Protein AF-A0A520BE77-F1 (afdb_monomer_lite)

Structure (mmCIF, N/CA/C/O backbone):
data_AF-A0A520BE77-F1
#
_entry.id   AF-A0A520BE77-F1
#
loop_
_atom_site.group_PDB
_atom_site.id
_atom_site.type_symbol
_atom_site.label_atom_id
_atom_site.label_alt_id
_atom_site.label_comp_id
_atom_site.label_asym_id
_atom_site.label_entity_id
_atom_site.label_seq_id
_atom_site.pdbx_PDB_ins_code
_atom_site.Cartn_x
_atom_site.Cartn_y
_atom_site.Cartn_z
_atom_site.occupancy
_atom_site.B_iso_or_equiv
_atom_site.auth_seq_id
_atom_site.auth_comp_id
_atom_site.auth_asym_id
_atom_site.auth_atom_id
_atom_site.pdbx_PDB_model_num
ATOM 1 N N . MET A 1 1 ? 79.505 49.081 -37.947 1.00 40.69 1 MET A N 1
ATOM 2 C CA . MET A 1 1 ? 79.073 50.068 -38.961 1.00 40.69 1 MET A CA 1
ATOM 3 C C . MET A 1 1 ? 77.560 50.171 -38.901 1.00 40.69 1 MET A C 1
ATOM 5 O O . MET A 1 1 ? 76.884 49.167 -39.066 1.00 40.69 1 MET A O 1
ATOM 9 N N . LYS A 1 2 ? 77.058 51.358 -38.549 1.00 42.00 2 LYS A N 1
ATOM 10 C CA . LYS A 1 2 ? 75.633 51.694 -38.439 1.00 42.00 2 LYS A CA 1
ATOM 11 C C . LYS A 1 2 ? 75.007 51.709 -39.834 1.00 42.00 2 LYS A C 1
ATOM 13 O O . LYS A 1 2 ? 75.564 52.388 -40.691 1.00 42.00 2 LYS A O 1
ATOM 18 N N . LYS A 1 3 ? 73.845 51.080 -40.026 1.00 43.28 3 LYS A N 1
ATOM 19 C CA . LYS A 1 3 ? 72.846 51.543 -41.004 1.00 43.28 3 LYS A CA 1
ATOM 20 C C . LYS A 1 3 ? 71.435 51.366 -40.434 1.00 43.28 3 LYS A C 1
ATOM 22 O O . LYS A 1 3 ? 70.910 50.263 -40.368 1.00 43.28 3 LYS A O 1
ATOM 27 N N . LEU A 1 4 ? 70.900 52.499 -39.977 1.00 44.62 4 LEU A N 1
ATOM 28 C CA . LEU A 1 4 ? 69.483 52.803 -39.779 1.00 44.62 4 LEU A CA 1
ATOM 29 C C . LEU A 1 4 ? 68.744 52.683 -41.120 1.00 44.62 4 LEU A C 1
ATOM 31 O O . LEU A 1 4 ? 69.220 53.265 -42.088 1.00 44.62 4 LEU A O 1
ATOM 35 N N . PHE A 1 5 ? 67.577 52.042 -41.141 1.00 41.34 5 PHE A N 1
ATOM 36 C CA . PHE A 1 5 ? 66.490 52.296 -42.099 1.00 41.34 5 PHE A CA 1
ATOM 37 C C . PHE A 1 5 ? 65.183 51.921 -41.381 1.00 41.34 5 PHE A C 1
ATOM 39 O O . PHE A 1 5 ? 64.944 50.756 -41.094 1.00 41.34 5 PHE A O 1
ATOM 46 N N . THR A 1 6 ? 64.528 52.881 -40.728 1.00 36.69 6 THR A N 1
ATOM 47 C CA . THR A 1 6 ? 63.482 53.766 -41.280 1.00 36.69 6 THR A CA 1
ATOM 48 C C . THR A 1 6 ? 62.195 52.999 -41.585 1.00 36.69 6 THR A C 1
ATOM 50 O O . THR A 1 6 ? 62.080 52.278 -42.569 1.00 36.69 6 THR A O 1
ATOM 53 N N . ILE A 1 7 ? 61.248 53.194 -40.671 1.00 41.62 7 ILE A N 1
ATOM 54 C CA . ILE A 1 7 ? 59.879 52.685 -40.613 1.00 41.62 7 ILE A CA 1
ATOM 55 C C . ILE A 1 7 ? 59.067 53.209 -41.806 1.00 41.62 7 ILE A C 1
ATOM 57 O O . ILE A 1 7 ? 59.078 54.411 -42.066 1.00 41.62 7 ILE A O 1
ATOM 61 N N . TYR A 1 8 ? 58.298 52.337 -42.464 1.00 35.53 8 TYR A N 1
ATOM 62 C CA . TYR A 1 8 ? 57.146 52.745 -43.270 1.00 35.53 8 TYR A CA 1
ATOM 63 C C . TYR A 1 8 ? 55.891 52.104 -42.672 1.00 35.53 8 TYR A C 1
ATOM 65 O O . TYR A 1 8 ? 55.585 50.935 -42.895 1.00 35.53 8 TYR A O 1
ATOM 73 N N . LEU A 1 9 ? 55.203 52.880 -41.836 1.00 39.66 9 LEU A N 1
ATOM 74 C CA . LEU A 1 9 ? 53.860 52.586 -41.361 1.00 39.66 9 LEU A CA 1
ATOM 75 C C . LEU A 1 9 ? 52.902 52.899 -42.516 1.00 39.66 9 LEU A C 1
ATOM 77 O O . LEU A 1 9 ? 52.495 54.044 -42.691 1.00 39.66 9 LEU A O 1
ATOM 81 N N . MET A 1 10 ? 52.576 51.892 -43.325 1.00 36.12 10 MET A N 1
ATOM 82 C CA . MET A 1 10 ? 51.505 51.999 -44.311 1.00 36.12 10 MET A CA 1
ATOM 83 C C . MET A 1 10 ? 50.238 51.409 -43.697 1.00 36.12 10 MET A C 1
ATOM 85 O O . MET A 1 10 ? 50.056 50.195 -43.643 1.00 36.12 10 MET A O 1
ATOM 89 N N . GLY A 1 11 ? 49.384 52.286 -43.172 1.00 42.88 11 GLY A N 1
ATOM 90 C CA . GLY A 1 11 ? 48.027 51.915 -42.802 1.00 42.88 11 GLY A CA 1
ATOM 91 C C . GLY A 1 11 ? 47.261 51.484 -44.048 1.00 42.88 11 GLY A C 1
ATOM 92 O O . GLY A 1 11 ? 47.112 52.270 -44.982 1.00 42.88 11 GLY A O 1
ATOM 93 N N . LEU A 1 12 ? 46.766 50.246 -44.048 1.00 35.25 12 LEU A N 1
ATOM 94 C CA . LEU A 1 12 ? 45.743 49.797 -44.982 1.00 35.25 12 LEU A CA 1
ATOM 95 C C . LEU A 1 12 ? 44.467 49.516 -44.186 1.00 35.25 12 LEU A C 1
ATOM 97 O O . LEU A 1 12 ? 44.287 48.454 -43.596 1.00 35.25 12 LEU A O 1
ATOM 101 N N . LEU A 1 13 ? 43.596 50.522 -44.153 1.00 39.44 13 LEU A N 1
ATOM 102 C CA . LEU A 1 13 ? 42.183 50.351 -43.853 1.00 39.44 13 LEU A CA 1
ATOM 103 C C . LEU A 1 13 ? 41.519 49.851 -45.144 1.00 39.44 13 LEU A C 1
ATOM 105 O O . LEU A 1 13 ? 41.363 50.626 -46.082 1.00 39.44 13 LEU A O 1
ATOM 109 N N . ALA A 1 14 ? 41.132 48.580 -45.206 1.00 36.19 14 ALA A N 1
ATOM 110 C CA . ALA A 1 14 ? 40.110 48.129 -46.146 1.00 36.19 14 ALA A CA 1
ATOM 111 C C . ALA A 1 14 ? 39.448 46.847 -45.637 1.00 36.19 14 ALA A C 1
ATOM 113 O O . ALA A 1 14 ? 39.990 45.753 -45.737 1.00 36.19 14 ALA A O 1
ATOM 114 N N . THR A 1 15 ? 38.259 47.071 -45.081 1.00 35.56 15 THR A N 1
ATOM 115 C CA . THR A 1 15 ? 37.076 46.210 -45.124 1.00 35.56 15 THR A CA 1
ATOM 116 C C . THR A 1 15 ? 37.251 44.760 -44.686 1.00 35.56 15 THR A C 1
ATOM 118 O O . THR A 1 15 ? 37.709 43.905 -45.440 1.00 35.56 15 THR A O 1
ATOM 121 N N . ALA A 1 16 ? 36.703 44.459 -43.507 1.00 40.78 16 ALA A N 1
ATOM 122 C CA . ALA A 1 16 ? 36.079 43.168 -43.286 1.00 40.78 16 ALA A CA 1
ATOM 123 C C . ALA A 1 16 ? 35.072 42.942 -44.425 1.00 40.78 16 ALA A C 1
ATOM 125 O O . ALA A 1 16 ? 33.974 43.496 -44.408 1.00 40.78 16 ALA A O 1
ATOM 126 N N . SER A 1 17 ? 35.437 42.150 -45.434 1.00 36.38 17 SER A N 1
ATOM 127 C CA . SER A 1 17 ? 34.414 41.360 -46.095 1.00 36.38 17 SER A CA 1
ATOM 128 C C . SER A 1 17 ? 33.863 40.490 -44.978 1.00 36.38 17 SER A C 1
ATOM 130 O O . SER A 1 17 ? 34.581 39.627 -44.464 1.00 36.38 17 SER A O 1
ATOM 132 N N . ALA A 1 18 ? 32.637 40.771 -44.542 1.00 47.06 18 ALA A N 1
ATOM 133 C CA . ALA A 1 18 ? 31.825 39.751 -43.922 1.00 47.06 18 ALA A CA 1
ATOM 134 C C . ALA A 1 18 ? 31.852 38.591 -44.917 1.00 47.06 18 ALA A C 1
ATOM 136 O O . ALA A 1 18 ? 31.174 38.613 -45.937 1.00 47.06 18 ALA A O 1
ATOM 137 N N . GLN A 1 19 ? 32.742 37.621 -44.697 1.00 48.62 19 GLN A N 1
ATOM 138 C CA . GLN A 1 19 ? 32.436 36.284 -45.145 1.00 48.62 19 GLN A CA 1
ATOM 139 C C . GLN A 1 19 ? 31.101 36.035 -44.478 1.00 48.62 19 GLN A C 1
ATOM 141 O O . GLN A 1 19 ? 31.025 36.099 -43.249 1.00 48.62 19 GLN A O 1
ATOM 146 N N . ASP A 1 20 ? 30.056 35.922 -45.290 1.00 49.62 20 ASP A N 1
ATOM 147 C CA . ASP A 1 20 ? 28.744 35.495 -44.854 1.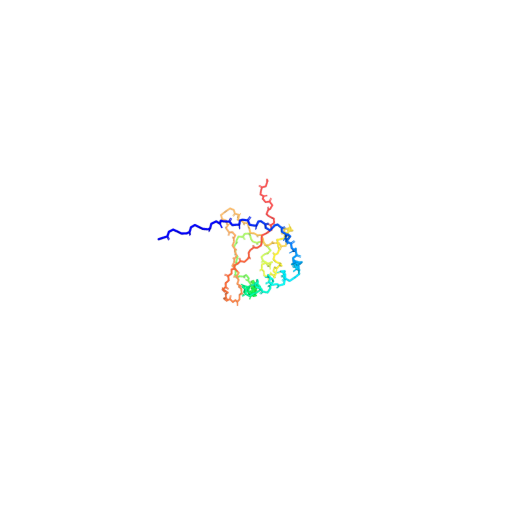00 49.62 20 ASP A CA 1
ATOM 148 C C . ASP A 1 20 ? 28.956 34.147 -44.165 1.00 49.62 20 ASP A C 1
ATOM 150 O O . ASP A 1 20 ? 29.004 33.085 -44.789 1.00 49.62 20 ASP A O 1
ATOM 154 N N . TYR A 1 21 ? 29.237 34.207 -42.865 1.00 54.09 21 TYR A N 1
ATOM 155 C CA . TYR A 1 21 ? 29.383 33.051 -42.017 1.00 54.09 21 TYR A CA 1
ATOM 156 C C . TYR A 1 21 ? 27.971 32.526 -41.889 1.00 54.09 21 TYR A C 1
ATOM 158 O O . TYR A 1 21 ? 27.182 32.999 -41.074 1.00 54.09 21 TYR A O 1
ATOM 166 N N . ASP A 1 22 ? 27.647 31.607 -42.791 1.00 52.97 22 ASP A N 1
ATOM 167 C CA . ASP A 1 22 ? 26.382 30.910 -42.843 1.00 52.97 22 ASP A CA 1
ATOM 168 C C . ASP A 1 22 ? 26.081 30.341 -41.452 1.00 52.97 22 ASP A C 1
ATOM 170 O O . ASP A 1 22 ? 26.665 29.345 -41.009 1.00 52.97 22 ASP A O 1
ATOM 174 N N . ALA A 1 23 ? 25.185 31.021 -40.736 1.00 54.19 23 ALA A N 1
ATOM 175 C CA . ALA A 1 23 ? 24.804 30.674 -39.376 1.00 54.19 23 ALA A CA 1
ATOM 176 C C . ALA A 1 23 ? 24.241 29.244 -39.303 1.00 54.19 23 ALA A C 1
ATOM 178 O O . ALA A 1 23 ? 24.341 28.599 -38.257 1.00 54.19 23 ALA A O 1
ATOM 179 N N . SER A 1 24 ? 23.732 28.707 -40.424 1.00 57.25 24 SER A N 1
ATOM 180 C CA . SER A 1 24 ? 23.291 27.317 -40.515 1.00 57.25 24 SER A CA 1
ATOM 181 C C . SER A 1 24 ? 24.464 26.337 -40.387 1.00 57.25 24 SER A C 1
ATOM 183 O O . SER A 1 24 ? 24.356 25.360 -39.645 1.00 57.25 24 SER A O 1
ATOM 185 N N . LYS A 1 25 ? 25.632 26.636 -40.972 1.00 58.06 25 LYS A N 1
ATOM 186 C CA . LYS A 1 25 ? 26.853 25.829 -40.812 1.00 58.06 25 LYS A CA 1
ATOM 187 C C . LYS A 1 25 ? 27.433 25.913 -39.406 1.00 58.06 25 LYS A C 1
ATOM 189 O O . LYS A 1 25 ? 27.876 24.893 -38.887 1.00 58.06 25 LYS A O 1
ATOM 194 N N . ILE A 1 26 ? 27.381 27.086 -38.771 1.00 55.09 26 ILE A N 1
ATOM 195 C CA . ILE A 1 26 ? 27.796 27.252 -37.369 1.00 55.09 26 ILE A CA 1
ATOM 196 C C . ILE A 1 26 ? 26.891 26.416 -36.454 1.00 55.09 26 ILE A C 1
ATOM 198 O O . ILE A 1 26 ? 27.396 25.672 -35.617 1.00 55.09 26 ILE A O 1
ATOM 202 N N . SER A 1 27 ? 25.570 26.452 -36.662 1.00 61.16 27 SER A N 1
ATOM 203 C CA . SER A 1 27 ? 24.619 25.630 -35.901 1.00 61.16 27 SER A CA 1
ATOM 204 C C . SER A 1 27 ? 24.804 24.125 -36.137 1.00 61.16 27 SER A C 1
ATOM 206 O O . SER A 1 27 ? 24.692 23.340 -35.198 1.00 61.16 27 SER A O 1
ATOM 208 N N . ALA A 1 28 ? 25.162 23.719 -37.359 1.00 62.00 28 ALA A N 1
ATOM 209 C CA . ALA A 1 28 ? 25.379 22.322 -37.723 1.00 62.00 28 ALA A CA 1
ATOM 210 C C . ALA A 1 28 ? 26.701 21.759 -37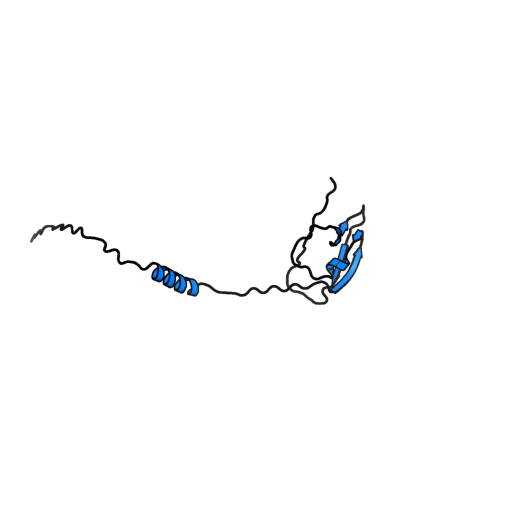.174 1.00 62.00 28 ALA A C 1
ATOM 212 O O . ALA A 1 28 ? 26.732 20.616 -36.727 1.00 62.00 28 ALA A O 1
ATOM 213 N N . GLU A 1 29 ? 27.785 22.538 -37.162 1.00 61.41 29 GLU A N 1
ATOM 214 C CA . GLU A 1 29 ? 29.071 22.130 -36.574 1.00 61.41 29 GLU A CA 1
ATOM 215 C C . GLU A 1 29 ? 29.058 22.190 -35.038 1.00 61.41 29 GLU A C 1
ATOM 217 O O . GLU A 1 29 ? 29.603 21.298 -34.386 1.00 61.41 29 GLU A O 1
ATOM 222 N N . LEU A 1 30 ? 28.367 23.171 -34.438 1.00 59.50 30 LEU A N 1
ATOM 223 C CA . LEU A 1 30 ? 28.067 23.170 -32.999 1.00 59.50 30 LEU A CA 1
ATOM 224 C C . LEU A 1 30 ? 27.210 21.958 -32.623 1.00 59.50 30 LEU A C 1
ATOM 226 O O . LEU A 1 30 ? 27.490 21.307 -31.625 1.00 59.50 30 LEU A O 1
ATOM 230 N N . SER A 1 31 ? 26.211 21.615 -33.441 1.00 62.44 31 SER A N 1
ATOM 231 C CA . SER A 1 31 ? 25.370 20.431 -33.249 1.00 62.44 31 SER A CA 1
ATOM 232 C C . SER A 1 31 ? 26.173 19.130 -33.356 1.00 62.44 31 SER A C 1
ATOM 234 O O . SER A 1 31 ? 26.089 18.301 -32.455 1.00 62.44 31 SER A O 1
ATOM 236 N N . LYS A 1 32 ? 27.016 18.956 -34.383 1.00 61.28 32 LYS A N 1
ATOM 237 C CA . LYS A 1 32 ? 27.853 17.752 -34.550 1.00 61.28 32 LYS A CA 1
ATOM 238 C C . LYS A 1 32 ? 28.858 17.561 -33.414 1.00 61.28 32 LYS A C 1
ATOM 240 O O . LYS A 1 32 ? 28.982 16.452 -32.898 1.00 61.28 32 LYS A O 1
ATOM 245 N N . ASN A 1 33 ? 29.547 18.627 -33.003 1.00 58.59 33 ASN A N 1
ATOM 246 C CA . ASN A 1 33 ? 30.536 18.554 -31.925 1.00 58.59 33 ASN A CA 1
ATOM 247 C C . ASN A 1 33 ? 29.883 18.457 -30.535 1.00 58.59 33 ASN A C 1
ATOM 249 O O . ASN A 1 33 ? 30.436 17.803 -29.655 1.00 58.59 33 ASN A O 1
ATOM 253 N N . ALA A 1 34 ? 28.685 19.022 -30.340 1.00 58.50 34 ALA A N 1
ATOM 254 C CA . ALA A 1 34 ? 27.900 18.815 -29.122 1.00 58.50 34 ALA A CA 1
ATOM 255 C C . ALA A 1 34 ? 27.405 17.365 -29.005 1.00 58.50 34 ALA A C 1
ATOM 257 O O . ALA A 1 34 ? 27.496 16.781 -27.930 1.00 58.50 34 ALA A O 1
ATOM 258 N N . ILE A 1 35 ? 26.948 16.751 -30.104 1.00 58.38 35 ILE A N 1
ATOM 259 C CA . ILE A 1 35 ? 26.482 15.354 -30.123 1.00 58.38 35 ILE A CA 1
ATOM 260 C C . ILE A 1 35 ? 27.609 14.371 -29.769 1.00 58.38 35 ILE A C 1
ATOM 262 O O . ILE A 1 35 ? 27.353 13.388 -29.080 1.00 58.38 35 ILE A O 1
ATOM 266 N N . ALA A 1 36 ? 28.861 14.655 -30.143 1.00 61.62 36 ALA A N 1
ATOM 267 C CA . ALA A 1 36 ? 30.009 13.803 -29.814 1.00 61.62 36 ALA A CA 1
ATOM 268 C C . ALA A 1 36 ? 30.342 13.734 -28.304 1.00 61.62 36 ALA A C 1
ATOM 270 O O . ALA A 1 36 ? 31.049 12.821 -27.879 1.00 61.62 36 ALA A O 1
ATOM 271 N N . VAL A 1 37 ? 29.826 14.666 -27.488 1.00 65.62 37 VAL A N 1
ATOM 272 C CA . VAL A 1 37 ? 30.010 14.709 -26.020 1.00 65.62 37 VAL A CA 1
ATOM 273 C C . VAL A 1 37 ? 28.730 14.297 -25.268 1.00 65.62 37 VAL A C 1
ATOM 275 O O . VAL A 1 37 ? 28.736 14.139 -24.048 1.00 65.62 37 VAL A O 1
ATOM 278 N N . ILE A 1 38 ? 27.619 14.070 -25.976 1.00 69.94 38 ILE A N 1
ATOM 279 C CA . ILE A 1 38 ? 26.345 13.667 -25.372 1.00 69.94 38 ILE A CA 1
ATOM 280 C C . ILE A 1 38 ? 26.314 12.144 -25.232 1.00 69.94 38 ILE A C 1
ATOM 282 O O . ILE A 1 38 ? 26.082 11.409 -26.192 1.00 69.94 38 ILE A O 1
ATOM 286 N N . ARG A 1 39 ? 26.499 11.654 -24.003 1.00 72.50 39 ARG A N 1
ATOM 287 C CA . ARG A 1 39 ? 26.154 10.272 -23.657 1.00 72.50 39 ARG A CA 1
ATOM 288 C C . ARG A 1 39 ? 24.650 10.195 -23.411 1.00 72.50 39 ARG A C 1
ATOM 290 O O . ARG A 1 39 ? 24.173 10.659 -22.378 1.00 72.50 39 ARG A O 1
ATOM 297 N N . ASN A 1 40 ? 23.913 9.611 -24.351 1.00 74.50 40 ASN A N 1
ATOM 298 C CA . ASN A 1 40 ? 22.502 9.302 -24.145 1.00 74.50 40 ASN A CA 1
ATOM 299 C C . ASN A 1 40 ? 22.380 8.023 -23.301 1.00 74.50 40 ASN A C 1
ATOM 301 O O . ASN A 1 40 ? 22.897 6.978 -23.695 1.00 74.50 40 ASN A O 1
ATOM 305 N N . GLU A 1 41 ? 21.714 8.103 -22.151 1.00 79.62 41 GLU A N 1
ATOM 306 C CA . GLU A 1 41 ? 21.378 6.945 -21.320 1.00 79.62 41 GLU A CA 1
ATOM 307 C C . GLU A 1 41 ? 19.876 6.903 -21.075 1.00 79.62 41 GLU A C 1
ATOM 309 O O . GLU A 1 41 ? 19.296 7.806 -20.471 1.00 79.62 41 GLU A O 1
ATOM 314 N N . GLU A 1 42 ? 19.240 5.823 -21.517 1.00 83.62 42 GLU A N 1
ATOM 315 C CA . GLU A 1 42 ? 17.835 5.583 -21.224 1.00 83.62 42 GLU A CA 1
ATOM 316 C C . GLU A 1 42 ? 17.679 5.118 -19.771 1.00 83.62 42 GLU A C 1
ATOM 318 O O . GLU A 1 42 ? 18.099 4.026 -19.387 1.00 83.62 42 GLU A O 1
ATOM 323 N N . MET A 1 43 ? 17.049 5.951 -18.941 1.00 82.56 43 MET A N 1
ATOM 324 C CA . MET A 1 43 ? 16.695 5.591 -17.569 1.00 82.56 43 MET A CA 1
ATOM 325 C C . MET A 1 43 ? 15.269 5.039 -17.518 1.00 82.56 43 MET A C 1
ATOM 327 O O . MET A 1 43 ? 14.297 5.793 -17.561 1.00 82.56 43 MET A O 1
ATOM 331 N N . VAL A 1 44 ? 15.132 3.721 -17.357 1.00 86.62 44 VAL A N 1
ATOM 332 C CA . VAL A 1 44 ? 13.824 3.067 -17.188 1.00 86.62 44 VAL A CA 1
ATOM 333 C C . VAL A 1 44 ? 13.510 2.883 -15.703 1.00 86.62 44 VAL A C 1
ATOM 335 O O . VAL A 1 44 ? 14.272 2.261 -14.963 1.00 86.62 44 VAL A O 1
ATOM 338 N N . ARG A 1 45 ? 12.348 3.378 -15.261 1.00 88.31 45 ARG A N 1
ATOM 339 C CA . ARG A 1 45 ? 11.798 3.116 -13.921 1.00 88.31 45 ARG A CA 1
ATOM 340 C C . ARG A 1 45 ? 10.602 2.179 -14.024 1.00 88.31 45 ARG A C 1
ATOM 342 O O . ARG A 1 45 ? 9.723 2.385 -14.854 1.00 88.31 45 ARG A O 1
ATOM 349 N N . ARG A 1 46 ? 10.557 1.163 -13.161 1.00 90.69 46 ARG A N 1
ATOM 350 C CA . ARG A 1 46 ? 9.418 0.244 -13.035 1.00 90.69 46 ARG A CA 1
ATOM 351 C C . ARG A 1 46 ? 8.844 0.341 -11.632 1.00 90.69 46 ARG A C 1
ATOM 353 O O . ARG A 1 46 ? 9.584 0.231 -10.659 1.00 90.69 46 ARG A O 1
ATOM 360 N N . PHE A 1 47 ? 7.533 0.524 -11.549 1.00 92.19 47 PHE A N 1
ATOM 361 C CA . PHE A 1 47 ? 6.808 0.548 -10.285 1.00 92.19 47 PHE A CA 1
ATOM 362 C C . PHE A 1 47 ? 6.225 -0.835 -10.007 1.00 92.19 47 PHE A C 1
ATOM 364 O O . PHE A 1 47 ? 5.701 -1.489 -10.908 1.00 92.19 47 PHE A O 1
ATOM 371 N N . VAL A 1 48 ? 6.344 -1.283 -8.760 1.00 93.50 48 VAL A N 1
ATOM 372 C CA . VAL A 1 48 ? 5.775 -2.546 -8.284 1.00 93.50 48 VAL A CA 1
ATOM 373 C C . VAL A 1 48 ? 4.759 -2.206 -7.207 1.00 93.50 48 VAL A C 1
ATOM 375 O O . VAL A 1 48 ? 5.085 -1.510 -6.249 1.00 93.50 48 VAL A O 1
ATOM 378 N N . THR A 1 49 ? 3.530 -2.681 -7.372 1.00 95.56 49 THR A N 1
ATOM 379 C CA . THR A 1 49 ? 2.456 -2.504 -6.390 1.00 95.56 49 THR A CA 1
ATOM 380 C C . THR A 1 49 ? 2.481 -3.652 -5.375 1.00 95.56 49 THR A C 1
ATOM 382 O O . THR A 1 49 ? 2.757 -4.789 -5.770 1.00 95.56 49 THR A O 1
ATOM 385 N N . PRO A 1 50 ? 2.194 -3.393 -4.085 1.00 96.38 50 PRO A N 1
ATOM 386 C CA . PRO A 1 50 ? 1.980 -4.445 -3.100 1.00 96.38 50 PRO A CA 1
ATOM 387 C C . PRO A 1 50 ? 0.937 -5.473 -3.555 1.00 96.38 50 PRO A C 1
ATOM 389 O O . PRO A 1 50 ? -0.070 -5.131 -4.170 1.00 96.38 50 PRO A O 1
ATOM 392 N N . THR A 1 51 ? 1.161 -6.739 -3.218 1.00 97.50 51 THR A N 1
ATOM 393 C CA . THR A 1 51 ? 0.275 -7.855 -3.589 1.00 97.50 51 THR A CA 1
ATOM 394 C C . THR A 1 51 ? -0.773 -8.153 -2.525 1.00 97.50 51 THR A C 1
ATOM 396 O O . THR A 1 51 ? -1.875 -8.592 -2.850 1.00 97.50 51 THR A O 1
ATOM 399 N N . ARG A 1 52 ? -0.442 -7.921 -1.250 1.00 98.19 52 ARG A N 1
ATOM 400 C CA . ARG A 1 52 ? -1.329 -8.179 -0.113 1.00 98.19 52 ARG A CA 1
ATOM 401 C C . ARG A 1 52 ? -0.936 -7.364 1.112 1.00 98.19 52 ARG A C 1
ATOM 403 O O . ARG A 1 52 ? 0.197 -6.900 1.239 1.00 98.19 52 ARG A O 1
ATOM 410 N N . ILE A 1 53 ? -1.888 -7.248 2.030 1.00 98.31 53 ILE A N 1
ATOM 411 C CA . ILE A 1 53 ? -1.686 -6.720 3.378 1.00 98.31 53 ILE A CA 1
ATOM 412 C C . ILE A 1 53 ? -1.524 -7.920 4.305 1.00 98.31 53 ILE A C 1
ATOM 414 O O . ILE A 1 53 ? -2.412 -8.767 4.371 1.00 98.31 53 ILE A O 1
ATOM 418 N N . LEU A 1 54 ? -0.390 -8.010 4.996 1.00 98.31 54 LEU A N 1
ATOM 419 C CA . LEU A 1 54 ? -0.127 -9.099 5.941 1.00 98.31 54 LEU A CA 1
ATOM 420 C C . LEU A 1 54 ? -0.668 -8.792 7.332 1.00 98.31 54 LEU A C 1
ATOM 422 O O . LEU A 1 54 ? -1.051 -9.699 8.066 1.00 98.31 54 LEU A O 1
ATOM 426 N N . TRP A 1 55 ? -0.666 -7.516 7.706 1.00 98.38 55 TRP A N 1
ATOM 427 C CA . TRP A 1 55 ? -1.031 -7.092 9.046 1.00 98.38 55 TRP A CA 1
ATOM 428 C C . TRP A 1 55 ? -1.408 -5.609 9.076 1.00 98.38 55 TRP A C 1
ATOM 430 O O . TRP A 1 55 ? -0.930 -4.824 8.254 1.00 98.38 55 TRP A O 1
ATOM 440 N N . LYS A 1 56 ? -2.249 -5.227 10.040 1.00 97.00 56 LYS A N 1
ATOM 441 C CA . LYS A 1 56 ? -2.596 -3.836 10.348 1.00 97.00 56 LYS A CA 1
ATOM 442 C C . LYS A 1 56 ? -2.841 -3.646 11.844 1.00 97.00 56 LYS A C 1
ATOM 444 O O . LYS A 1 56 ? -3.215 -4.594 12.532 1.00 97.00 56 LYS A O 1
ATOM 449 N N . ASN A 1 57 ? -2.693 -2.413 12.315 1.00 96.81 57 ASN A N 1
ATOM 450 C CA . ASN A 1 57 ? -3.028 -1.988 13.671 1.00 96.81 57 ASN A CA 1
ATOM 451 C C . ASN A 1 57 ? -3.638 -0.586 13.671 1.00 96.81 57 ASN A C 1
ATOM 453 O O . ASN A 1 57 ? -3.303 0.224 12.810 1.00 96.81 57 ASN A O 1
ATOM 457 N N . GLY A 1 58 ? -4.473 -0.292 14.667 1.00 95.56 58 GLY A N 1
ATOM 458 C CA . GLY A 1 58 ? -5.081 1.026 14.845 1.00 95.56 58 GLY A CA 1
ATOM 459 C C . GLY A 1 58 ? -6.164 1.366 13.816 1.00 95.56 58 GLY A C 1
ATOM 460 O O . GLY A 1 58 ? -6.826 0.483 13.270 1.00 95.56 58 GLY A O 1
ATOM 461 N N . ASP A 1 59 ? -6.368 2.665 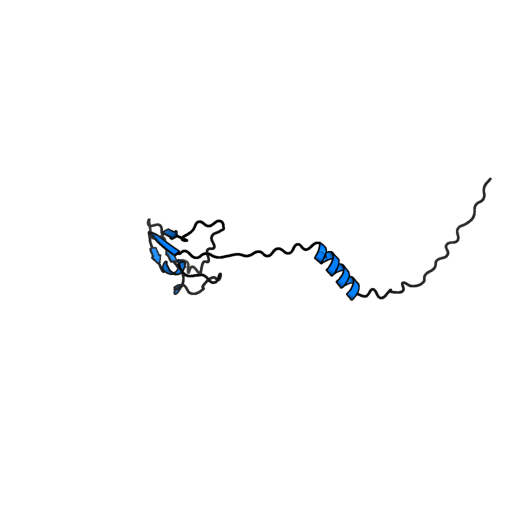13.594 1.00 94.81 59 ASP A N 1
ATOM 462 C CA . ASP A 1 59 ? -7.359 3.202 12.660 1.00 94.81 59 ASP A CA 1
ATOM 463 C C . ASP A 1 59 ? -6.731 3.395 11.274 1.00 94.81 59 ASP A C 1
ATOM 465 O O . ASP A 1 59 ? -6.132 4.431 10.969 1.00 94.81 59 ASP A O 1
ATOM 469 N N . VAL A 1 60 ? -6.853 2.354 10.449 1.00 95.06 60 VAL A N 1
ATOM 470 C CA . VAL A 1 60 ? -6.461 2.339 9.036 1.00 95.06 60 VAL A CA 1
ATOM 471 C C . VAL A 1 60 ? -7.714 2.091 8.202 1.00 95.06 60 VAL A C 1
ATOM 473 O O . VAL A 1 60 ? -8.393 1.083 8.406 1.00 95.06 60 VAL A O 1
ATOM 476 N N . LYS A 1 61 ? -8.015 3.006 7.275 1.00 93.25 61 LYS A N 1
ATOM 477 C CA . LYS A 1 61 ? -9.187 2.946 6.386 1.00 93.25 61 LYS A CA 1
ATOM 478 C C . LYS A 1 61 ? -8.745 2.953 4.930 1.00 93.25 61 LYS A C 1
ATOM 480 O O . LYS A 1 61 ? -7.759 3.612 4.600 1.00 93.25 61 LYS A O 1
ATOM 485 N N . ASN A 1 62 ? -9.526 2.305 4.067 1.00 94.00 62 ASN A N 1
ATOM 486 C CA . ASN A 1 62 ? -9.270 2.192 2.626 1.00 94.00 62 ASN A CA 1
ATOM 487 C C . ASN A 1 62 ? -7.892 1.573 2.315 1.00 94.00 62 ASN A C 1
ATOM 489 O O . ASN A 1 62 ? -7.223 1.952 1.352 1.00 94.00 62 ASN A O 1
ATOM 493 N N . GLU A 1 63 ? -7.434 0.635 3.146 1.00 95.38 63 GLU A N 1
ATOM 494 C CA . GLU A 1 63 ? -6.136 -0.023 2.998 1.00 95.38 63 GLU A CA 1
ATOM 495 C C . GLU A 1 63 ? -6.004 -0.797 1.679 1.00 95.38 63 GLU A C 1
ATOM 497 O O . GLU A 1 63 ? -4.915 -0.892 1.114 1.00 95.38 63 GLU A O 1
ATOM 502 N N . ASP A 1 64 ? -7.118 -1.296 1.138 1.00 94.75 64 ASP A N 1
ATOM 503 C CA . ASP A 1 64 ? -7.185 -2.012 -0.137 1.00 94.75 64 ASP A CA 1
ATOM 504 C C . ASP A 1 64 ? -6.711 -1.157 -1.323 1.00 94.75 64 ASP A C 1
ATOM 506 O O . ASP A 1 64 ? -6.242 -1.695 -2.331 1.00 94.75 64 ASP A O 1
ATOM 510 N N . LYS A 1 65 ? -6.771 0.175 -1.196 1.00 92.44 65 LYS A N 1
ATOM 511 C CA . LYS A 1 65 ? -6.279 1.116 -2.208 1.00 92.44 65 LYS A CA 1
ATOM 512 C C . LYS A 1 65 ? -4.770 1.024 -2.395 1.00 92.44 65 LYS A C 1
ATOM 514 O O . LYS A 1 65 ? -4.298 1.212 -3.512 1.00 92.44 65 LYS A O 1
ATOM 519 N N . LEU A 1 66 ? -4.021 0.649 -1.355 1.00 94.44 66 LEU A N 1
ATOM 520 C CA . LEU A 1 66 ? -2.571 0.435 -1.440 1.00 94.44 66 LEU A CA 1
ATOM 521 C C . LEU A 1 66 ? -2.196 -0.798 -2.277 1.00 94.44 66 LEU A C 1
ATOM 523 O O . LEU A 1 66 ? -1.044 -0.934 -2.679 1.00 94.44 66 LEU A O 1
ATOM 527 N N . LEU A 1 67 ? -3.159 -1.681 -2.565 1.00 95.62 67 LEU A N 1
ATOM 528 C CA . LEU A 1 67 ? -2.984 -2.836 -3.452 1.00 95.62 67 LEU A CA 1
ATOM 529 C C . LEU A 1 67 ? -3.313 -2.512 -4.917 1.00 95.62 67 LEU A C 1
ATOM 531 O O . LEU A 1 67 ? -3.238 -3.386 -5.781 1.00 95.62 67 LEU A O 1
ATOM 535 N N . LYS A 1 68 ? -3.735 -1.278 -5.217 1.00 92.69 68 LYS A N 1
ATOM 536 C CA . LYS A 1 68 ? -4.042 -0.830 -6.579 1.00 92.69 68 LYS A CA 1
ATOM 537 C C . LYS A 1 68 ? -2.845 -0.096 -7.170 1.00 92.69 68 LYS A C 1
ATOM 539 O O . LYS A 1 68 ? -2.107 0.595 -6.472 1.00 92.69 68 LYS A O 1
ATOM 544 N N . GLN A 1 69 ? -2.646 -0.251 -8.475 1.00 91.06 69 GLN A N 1
ATOM 545 C CA . GLN A 1 69 ? -1.596 0.476 -9.176 1.00 91.06 69 GLN A CA 1
ATOM 546 C C . GLN A 1 69 ? -1.912 1.977 -9.170 1.00 91.06 69 GLN A C 1
ATOM 548 O O . GLN A 1 69 ? -2.962 2.396 -9.655 1.00 91.06 69 GLN A O 1
ATOM 553 N N . GLY A 1 70 ? -0.994 2.776 -8.625 1.00 86.56 70 GLY A N 1
ATOM 554 C CA . GLY A 1 70 ? -1.076 4.233 -8.665 1.00 86.56 70 GLY A CA 1
ATOM 555 C C . GLY A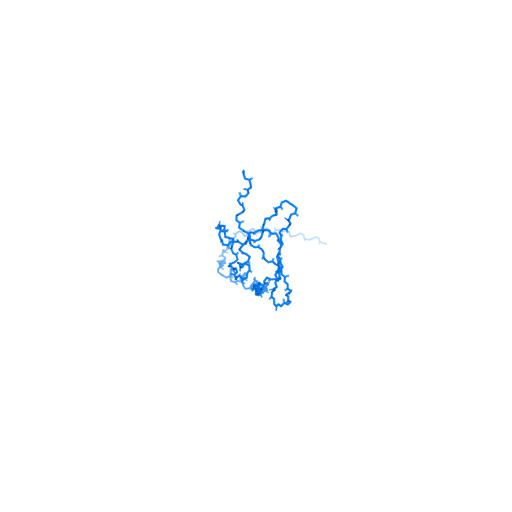 1 70 ? -0.691 4.799 -10.034 1.00 86.56 70 GLY A C 1
ATOM 556 O O . GLY A 1 70 ? 0.055 4.185 -10.795 1.00 86.56 70 GLY A O 1
ATOM 557 N N . ASN A 1 71 ? -1.173 6.005 -10.328 1.00 87.94 71 ASN A N 1
ATOM 558 C CA . ASN A 1 71 ? -0.862 6.761 -11.549 1.00 87.94 71 ASN A CA 1
ATOM 559 C C . ASN A 1 71 ? 0.268 7.795 -11.353 1.00 87.94 71 ASN A C 1
ATOM 561 O O . ASN A 1 71 ? 0.571 8.559 -12.266 1.00 87.94 71 ASN A O 1
ATOM 565 N N . GLY A 1 72 ? 0.883 7.839 -10.167 1.00 87.38 72 GLY A N 1
ATOM 566 C CA . GLY A 1 72 ? 1.951 8.787 -9.850 1.00 87.38 72 GLY A CA 1
ATOM 567 C C . GLY A 1 72 ? 1.477 10.174 -9.405 1.00 87.38 72 GLY A C 1
ATOM 568 O O . GLY A 1 72 ? 2.327 11.027 -9.166 1.00 87.38 72 GLY A O 1
ATOM 569 N N . GLN A 1 73 ? 0.166 10.408 -9.287 1.00 88.06 73 GLN A N 1
ATOM 570 C CA . GLN A 1 73 ? -0.410 11.717 -8.975 1.00 88.06 73 GLN A CA 1
ATOM 571 C C . GLN A 1 73 ? -1.116 11.727 -7.622 1.00 88.06 73 GLN A C 1
ATOM 573 O O . GLN A 1 73 ? -1.741 10.743 -7.227 1.00 88.06 73 GLN A O 1
ATOM 578 N N . ALA A 1 74 ? -1.015 12.858 -6.922 1.00 87.06 74 ALA A N 1
ATOM 579 C CA . ALA A 1 74 ? -1.768 13.089 -5.698 1.00 87.06 74 ALA A CA 1
ATOM 580 C C . ALA A 1 74 ? -3.263 13.217 -6.008 1.00 87.06 74 ALA A C 1
ATOM 582 O O . ALA A 1 74 ? -3.654 13.853 -6.986 1.00 87.06 74 ALA A O 1
ATOM 583 N N . GLU A 1 75 ? -4.086 12.622 -5.153 1.00 83.12 75 GLU A N 1
ATOM 584 C CA . GLU A 1 75 ? -5.538 12.680 -5.259 1.00 83.12 75 GLU A CA 1
ATOM 585 C C . GLU A 1 75 ? -6.078 13.781 -4.335 1.00 83.12 75 GLU A C 1
ATOM 587 O O . GLU A 1 75 ? -5.623 13.949 -3.198 1.00 83.12 75 GLU A O 1
ATOM 592 N N . ILE A 1 76 ? -7.032 14.560 -4.845 1.00 81.44 76 ILE A N 1
ATOM 593 C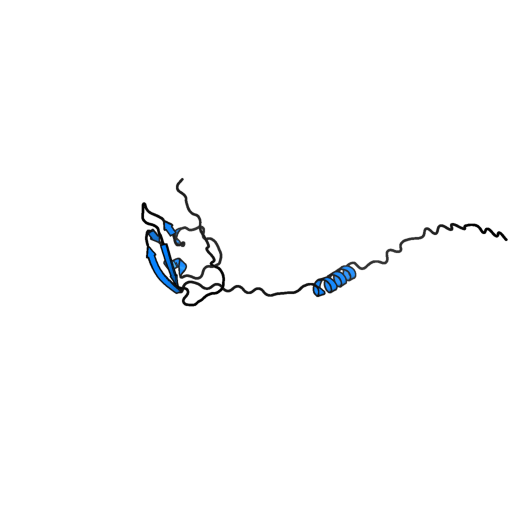 CA . ILE A 1 76 ? -7.667 15.658 -4.101 1.00 81.44 76 ILE A CA 1
ATOM 594 C C . ILE A 1 76 ? -8.861 15.118 -3.306 1.00 81.44 76 ILE A C 1
ATOM 596 O O . ILE A 1 76 ? -9.156 15.621 -2.221 1.00 81.44 76 ILE A O 1
ATOM 600 N N . SER A 1 77 ? -9.530 14.079 -3.815 1.00 76.38 77 SER A N 1
ATOM 601 C CA . SER A 1 77 ? -10.639 13.423 -3.121 1.00 76.38 77 SER A CA 1
ATOM 602 C C . SER A 1 77 ? -10.156 12.546 -1.961 1.00 76.38 77 SER A C 1
ATOM 604 O O . SER A 1 77 ? -9.339 11.646 -2.141 1.00 76.38 77 SER A O 1
ATOM 606 N N . SER A 1 78 ? -10.708 12.749 -0.762 1.00 67.25 78 SER A N 1
ATOM 607 C CA . SER A 1 78 ? -10.403 11.918 0.412 1.00 67.25 78 SER A CA 1
ATOM 608 C C . SER A 1 78 ? -10.911 10.481 0.299 1.00 67.25 78 SER A C 1
ATOM 610 O O . SER A 1 78 ? -10.368 9.584 0.941 1.00 67.25 78 SER A O 1
ATOM 612 N N . ASP A 1 79 ? -11.938 10.246 -0.517 1.00 69.06 79 ASP A N 1
ATOM 613 C CA . ASP A 1 79 ? -12.703 8.991 -0.509 1.00 69.06 79 ASP A CA 1
ATOM 614 C C . ASP A 1 79 ? -11.944 7.827 -1.166 1.00 69.06 79 ASP A C 1
ATOM 616 O O . ASP A 1 79 ? -12.342 6.665 -1.076 1.00 69.06 79 ASP A O 1
ATOM 620 N N . ILE A 1 80 ? -10.830 8.134 -1.832 1.00 75.56 80 ILE A N 1
ATOM 621 C CA . ILE A 1 80 ? -10.063 7.196 -2.657 1.00 75.56 80 ILE A CA 1
ATOM 622 C C . ILE A 1 80 ? -8.697 6.874 -2.018 1.00 75.56 80 ILE A C 1
ATOM 624 O O . ILE A 1 80 ? -7.976 6.005 -2.505 1.00 75.56 80 ILE A O 1
ATOM 628 N N . ILE A 1 81 ? -8.341 7.516 -0.901 1.00 88.38 81 ILE A N 1
ATOM 629 C CA . ILE A 1 81 ? -7.000 7.436 -0.305 1.00 88.38 81 ILE A CA 1
ATOM 630 C C . ILE A 1 81 ? -7.029 6.583 0.967 1.00 88.38 81 ILE A C 1
ATOM 632 O O . ILE A 1 81 ? -7.971 6.649 1.758 1.00 88.38 81 ILE A O 1
ATOM 636 N N . CYS A 1 82 ? -5.974 5.792 1.174 1.00 92.81 82 CYS A N 1
ATOM 637 C CA . CYS A 1 82 ? -5.732 5.115 2.444 1.00 92.81 82 CYS A CA 1
ATOM 638 C C . CYS A 1 82 ? -5.428 6.151 3.534 1.00 92.81 82 CYS A C 1
ATOM 640 O O . CYS A 1 82 ? -4.459 6.903 3.424 1.00 92.81 82 CYS A O 1
ATOM 642 N N . SER A 1 83 ? -6.227 6.171 4.600 1.00 92.00 83 SER A N 1
ATOM 643 C CA . SER A 1 83 ? -6.037 7.082 5.732 1.00 92.00 83 SER A CA 1
ATOM 644 C C . SER A 1 83 ? -5.614 6.314 6.975 1.00 92.00 83 SER A C 1
ATOM 646 O O . SER A 1 83 ? -6.224 5.296 7.302 1.00 92.00 83 SER A O 1
ATOM 648 N N . MET A 1 84 ? -4.615 6.832 7.685 1.00 93.00 84 MET A N 1
ATOM 649 C CA . MET A 1 84 ? -4.117 6.270 8.937 1.00 93.00 84 MET A CA 1
ATOM 650 C C . MET A 1 84 ? -4.145 7.359 10.007 1.00 93.00 84 MET A C 1
ATOM 652 O O . MET A 1 84 ? -3.551 8.417 9.813 1.00 93.00 84 MET A O 1
ATOM 656 N N . GLU A 1 85 ? -4.829 7.113 11.123 1.00 91.69 85 GLU A N 1
ATOM 657 C CA . GLU A 1 85 ? -4.965 8.085 12.214 1.00 91.69 85 GLU A CA 1
ATOM 658 C C . GLU A 1 85 ? -4.606 7.439 13.552 1.00 91.69 85 GLU A C 1
ATOM 660 O O . GLU A 1 85 ? -5.099 6.364 13.885 1.00 91.69 85 GLU A O 1
ATOM 665 N N . ASN A 1 86 ? -3.751 8.085 14.342 1.00 94.00 86 ASN A N 1
ATOM 666 C CA . ASN A 1 86 ? -3.466 7.637 15.703 1.00 94.00 86 ASN A CA 1
ATOM 667 C C . ASN A 1 86 ? -4.586 8.084 16.643 1.00 94.00 86 ASN A C 1
ATOM 669 O O . ASN A 1 86 ? -4.960 9.255 16.649 1.00 94.00 86 ASN A O 1
ATOM 673 N N . LYS A 1 87 ? -5.082 7.175 17.485 1.00 89.00 87 LYS A N 1
ATOM 674 C CA . LYS A 1 87 ? -6.153 7.466 18.450 1.00 89.00 87 LYS A CA 1
ATOM 675 C C . LYS A 1 87 ? -5.691 7.178 19.871 1.00 89.00 87 LYS A C 1
ATOM 677 O O . LYS A 1 87 ? -5.553 6.022 20.270 1.00 89.00 87 LYS A O 1
ATOM 682 N N . GLY A 1 88 ? -5.458 8.242 20.641 1.00 88.25 88 GLY A N 1
ATOM 683 C CA . GLY A 1 88 ? -4.920 8.144 21.999 1.00 88.25 88 GLY A CA 1
ATOM 684 C C . GLY A 1 88 ? -3.574 7.415 22.008 1.00 88.25 88 GLY A C 1
ATOM 685 O O . GLY A 1 88 ? -2.643 7.819 21.318 1.00 88.25 88 GLY A O 1
ATOM 686 N N . ALA A 1 89 ? -3.485 6.316 22.762 1.00 88.62 89 ALA A N 1
ATOM 687 C CA . ALA A 1 89 ? -2.288 5.473 22.811 1.00 88.62 89 ALA A CA 1
ATOM 688 C C . ALA A 1 89 ? -2.147 4.513 21.608 1.00 88.62 89 ALA A C 1
ATOM 690 O O . ALA A 1 89 ? -1.084 3.925 21.419 1.00 88.62 89 ALA A O 1
ATOM 691 N N . SER A 1 90 ? -3.190 4.339 20.786 1.00 90.69 90 SER A N 1
ATOM 692 C CA . SER A 1 90 ? -3.161 3.420 19.644 1.00 90.69 90 SER A CA 1
ATOM 693 C C . SER A 1 90 ? -2.435 4.041 18.452 1.00 90.69 90 SER A C 1
ATOM 695 O O . SER A 1 90 ? -2.889 5.043 17.896 1.00 90.69 90 SER A O 1
ATOM 697 N N . GLN A 1 91 ? -1.338 3.404 18.034 1.00 96.12 91 GLN A N 1
ATOM 698 C CA . GLN A 1 91 ? -0.560 3.786 16.854 1.00 96.12 91 GLN A CA 1
ATOM 699 C C . GLN A 1 91 ? -1.018 3.002 15.624 1.00 96.12 91 GLN A C 1
ATOM 701 O O . GLN A 1 91 ? -1.031 1.770 15.636 1.00 96.12 91 GLN A O 1
ATOM 706 N N . SER A 1 92 ? -1.375 3.709 14.560 1.00 96.94 92 SER A N 1
ATOM 707 C CA . SER A 1 92 ? -1.820 3.103 13.312 1.00 96.94 92 SER A CA 1
ATOM 708 C C . SER A 1 92 ? -0.637 2.628 12.482 1.00 96.94 92 SER A C 1
ATOM 710 O O . SER A 1 92 ? 0.335 3.353 12.283 1.00 96.94 92 SER A O 1
ATOM 712 N N . ALA A 1 93 ? -0.716 1.391 12.001 1.00 97.31 93 ALA A N 1
ATOM 713 C CA . ALA A 1 93 ? 0.361 0.749 11.260 1.00 97.31 93 ALA A CA 1
ATOM 714 C C . ALA A 1 93 ? -0.193 -0.253 10.244 1.00 97.31 93 ALA A C 1
ATOM 716 O O . ALA A 1 93 ? -1.278 -0.808 10.424 1.00 97.31 93 ALA A O 1
ATOM 717 N N . ILE A 1 94 ? 0.568 -0.501 9.180 1.00 97.88 94 ILE A N 1
ATOM 718 C CA . ILE A 1 94 ? 0.234 -1.485 8.151 1.00 97.88 94 ILE A CA 1
ATOM 719 C C . ILE A 1 94 ? 1.504 -2.172 7.650 1.00 97.88 94 ILE A C 1
ATOM 721 O O . ILE A 1 94 ? 2.544 -1.532 7.501 1.00 97.88 94 ILE A O 1
ATOM 725 N N . LEU A 1 95 ? 1.414 -3.477 7.395 1.00 97.88 95 LEU A N 1
ATOM 726 C CA . LEU A 1 95 ? 2.477 -4.285 6.808 1.00 97.88 95 LEU A CA 1
ATOM 727 C C . LEU A 1 95 ? 2.047 -4.768 5.423 1.00 97.88 95 LEU A C 1
ATOM 729 O O . LEU A 1 95 ? 1.077 -5.518 5.281 1.00 97.88 95 LEU A O 1
ATOM 733 N N . LEU A 1 96 ? 2.800 -4.341 4.413 1.00 97.56 96 LEU A N 1
ATOM 734 C CA . LEU A 1 96 ? 2.565 -4.643 3.006 1.00 97.56 96 LEU A CA 1
ATOM 735 C C . LEU A 1 96 ? 3.574 -5.672 2.505 1.00 97.56 96 LEU A C 1
ATOM 737 O O . LEU A 1 96 ? 4.755 -5.603 2.836 1.00 97.56 96 LEU A O 1
ATOM 741 N N . ASP A 1 97 ? 3.108 -6.579 1.655 1.00 97.38 97 ASP A N 1
ATOM 742 C CA . ASP A 1 97 ? 3.948 -7.566 0.988 1.00 97.38 97 ASP A CA 1
ATOM 743 C C . ASP A 1 97 ? 3.892 -7.382 -0.530 1.00 97.38 97 ASP A C 1
ATOM 745 O O . ASP A 1 97 ? 2.834 -7.488 -1.158 1.00 97.38 97 ASP A O 1
ATOM 749 N N . PHE A 1 98 ? 5.050 -7.114 -1.129 1.00 96.62 98 PHE A N 1
ATOM 750 C CA . PHE A 1 98 ? 5.215 -6.899 -2.567 1.00 96.62 98 PHE A CA 1
ATOM 751 C C . PHE A 1 98 ? 5.360 -8.203 -3.369 1.00 96.62 98 PHE A C 1
ATOM 753 O O . PHE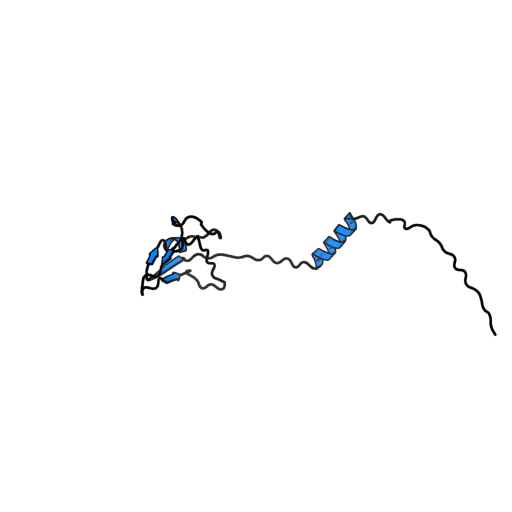 A 1 98 ? 5.433 -8.167 -4.599 1.00 96.62 98 PHE A O 1
ATOM 760 N N . GLY A 1 99 ? 5.400 -9.355 -2.696 1.00 96.38 99 GLY A N 1
ATOM 761 C CA . GLY A 1 99 ? 5.478 -10.682 -3.305 1.00 96.38 99 GLY A CA 1
ATOM 762 C C . GLY A 1 99 ? 6.833 -11.013 -3.934 1.00 96.38 99 GLY A C 1
ATOM 763 O O . GLY A 1 99 ? 6.961 -12.040 -4.596 1.00 96.38 99 GLY A O 1
ATOM 764 N N . LYS A 1 100 ? 7.834 -10.140 -3.778 1.00 93.50 100 LYS A N 1
ATOM 765 C CA . LYS A 1 100 ? 9.213 -10.329 -4.240 1.00 93.50 100 LYS A CA 1
ATOM 766 C C . LYS A 1 100 ? 10.166 -9.420 -3.469 1.00 93.50 100 LYS A C 1
ATOM 768 O O . LYS A 1 100 ? 9.757 -8.366 -2.985 1.00 93.50 100 LYS A O 1
ATOM 773 N N . GLU A 1 101 ? 11.436 -9.800 -3.427 1.00 94.38 101 GLU A N 1
ATOM 774 C CA . GLU A 1 101 ? 12.509 -8.911 -2.986 1.00 94.38 101 GLU A CA 1
ATOM 775 C C . GLU A 1 101 ? 12.754 -7.829 -4.046 1.00 94.38 101 GLU A C 1
ATOM 777 O O . GLU A 1 101 ? 12.757 -8.101 -5.250 1.00 94.38 101 GLU A O 1
ATOM 782 N N . ILE A 1 102 ? 12.912 -6.581 -3.604 1.00 91.62 102 ILE A N 1
ATOM 783 C CA . ILE A 1 102 ? 13.048 -5.417 -4.482 1.00 91.62 102 ILE A CA 1
ATOM 784 C C . ILE A 1 102 ? 14.271 -4.619 -4.042 1.00 91.62 102 ILE A C 1
ATOM 786 O O . ILE A 1 102 ? 14.404 -4.270 -2.873 1.00 91.62 102 ILE A O 1
ATOM 790 N N . HIS A 1 103 ? 15.127 -4.273 -5.002 1.00 92.62 103 HIS A N 1
ATOM 791 C CA . HIS A 1 103 ? 16.185 -3.285 -4.825 1.00 92.62 103 HIS A CA 1
ATOM 792 C C . HIS A 1 103 ? 15.765 -1.986 -5.522 1.00 92.62 103 HIS A C 1
ATOM 794 O O . HIS A 1 103 ? 15.626 -1.944 -6.746 1.00 92.62 103 HIS A O 1
ATOM 800 N N . GLY A 1 104 ? 15.493 -0.942 -4.743 1.00 90.81 104 GLY A N 1
ATOM 801 C CA . GLY A 1 104 ? 14.926 0.309 -5.237 1.00 90.81 104 GLY A CA 1
ATOM 802 C C . GLY A 1 104 ? 14.523 1.236 -4.094 1.00 90.81 104 GLY A C 1
ATOM 803 O O . GLY A 1 104 ? 15.085 1.166 -3.005 1.00 90.81 104 GLY A O 1
ATOM 804 N N . GLY A 1 105 ? 13.541 2.101 -4.343 1.00 92.00 105 GLY A N 1
ATOM 805 C CA . GLY A 1 105 ? 12.981 3.006 -3.339 1.00 92.00 105 GLY A CA 1
ATOM 806 C C . GLY A 1 105 ? 11.473 2.836 -3.184 1.00 92.00 105 GLY A C 1
ATOM 807 O O . GLY A 1 105 ? 10.812 2.249 -4.041 1.00 92.00 105 GLY A O 1
ATOM 808 N N . LEU A 1 106 ? 10.929 3.384 -2.098 1.00 91.81 106 LEU A N 1
ATOM 809 C CA . LEU A 1 106 ? 9.490 3.469 -1.868 1.00 91.81 106 LEU A CA 1
ATOM 810 C C . LEU A 1 106 ? 8.962 4.807 -2.395 1.00 91.81 106 LEU A C 1
ATOM 812 O O . LEU A 1 106 ? 9.514 5.861 -2.084 1.00 91.81 106 LEU A O 1
ATOM 816 N N . GLN A 1 107 ? 7.874 4.769 -3.161 1.00 92.00 107 GLN A N 1
ATOM 817 C CA . GLN A 1 107 ? 7.130 5.966 -3.537 1.00 92.00 107 GLN A CA 1
ATOM 818 C C . GLN A 1 107 ? 5.875 6.059 -2.672 1.00 92.00 107 GLN A C 1
ATOM 820 O O . GLN A 1 107 ? 5.034 5.163 -2.699 1.00 92.00 107 GLN A O 1
ATOM 825 N N . LEU A 1 108 ? 5.748 7.158 -1.933 1.00 90.56 108 LEU A N 1
ATOM 826 C CA . LEU A 1 108 ? 4.547 7.493 -1.179 1.00 90.56 108 LEU A CA 1
ATOM 827 C C . LEU A 1 108 ? 3.923 8.734 -1.800 1.00 90.56 108 LEU A C 1
ATOM 829 O O . LEU A 1 108 ? 4.585 9.760 -1.948 1.00 90.56 108 LEU A O 1
ATOM 833 N N . ILE A 1 109 ? 2.656 8.618 -2.178 1.00 90.06 109 ILE A N 1
ATOM 834 C CA . ILE A 1 109 ? 1.872 9.719 -2.725 1.00 90.06 109 ILE A CA 1
ATOM 835 C C . ILE A 1 109 ? 0.799 10.038 -1.699 1.00 90.06 109 ILE A C 1
ATOM 837 O O . ILE A 1 109 ? -0.005 9.176 -1.346 1.00 90.06 109 ILE A O 1
ATOM 841 N N . THR A 1 110 ? 0.819 11.265 -1.195 1.00 87.75 110 THR A N 1
ATOM 842 C CA . THR A 1 110 ? -0.105 11.731 -0.166 1.00 87.75 110 THR A CA 1
ATOM 843 C C . THR A 1 110 ? -1.146 12.662 -0.777 1.00 87.75 110 THR A C 1
ATOM 845 O O . THR A 1 110 ? -0.863 13.401 -1.719 1.00 87.75 110 THR A O 1
ATOM 848 N N . GLY A 1 111 ? -2.369 12.601 -0.252 1.00 83.31 111 GLY A N 1
ATOM 849 C CA . GLY A 1 111 ? -3.430 13.544 -0.592 1.00 83.31 111 GLY A CA 1
ATOM 850 C C . GLY A 1 111 ? -3.538 14.686 0.406 1.00 83.31 111 GLY A C 1
ATOM 851 O O . GLY A 1 111 ? -2.718 14.843 1.316 1.00 83.31 111 GLY A O 1
ATOM 852 N N . ILE A 1 112 ? -4.602 15.468 0.253 1.00 79.75 112 ILE A N 1
ATOM 853 C CA . ILE A 1 112 ? -4.910 16.569 1.163 1.00 79.75 112 ILE A CA 1
ATOM 854 C C . ILE A 1 112 ? -5.316 16.002 2.527 1.00 79.75 112 ILE A C 1
ATOM 856 O O . ILE A 1 112 ? -6.350 15.353 2.673 1.00 79.75 112 ILE A O 1
ATOM 860 N N . TYR A 1 113 ? -4.523 16.303 3.553 1.00 72.88 113 TYR A N 1
ATOM 861 C CA . TYR A 1 113 ? -4.924 16.112 4.941 1.00 72.88 113 TYR A CA 1
ATOM 862 C C . TYR A 1 113 ? -5.702 17.345 5.404 1.00 72.88 113 TYR A C 1
ATOM 864 O O . TYR A 1 113 ? -5.184 18.460 5.367 1.00 72.88 113 TYR A O 1
ATOM 872 N N . LYS A 1 114 ? -6.957 17.157 5.833 1.00 66.88 114 LYS A N 1
ATOM 873 C CA . LYS A 1 114 ? -7.857 18.273 6.173 1.00 66.88 114 LYS A CA 1
ATOM 874 C C . LYS A 1 114 ? -7.360 19.103 7.367 1.00 66.88 114 LYS A C 1
ATOM 876 O O . LYS A 1 114 ? -7.701 20.281 7.442 1.00 66.88 114 LYS A O 1
ATOM 881 N N . GLY A 1 115 ? -6.512 18.526 8.227 1.00 64.94 115 GLY A N 1
ATOM 882 C CA . GLY A 1 115 ? -6.004 19.166 9.441 1.00 64.94 115 GLY A CA 1
ATOM 883 C C . GLY A 1 115 ? -7.113 19.450 10.460 1.00 64.94 115 GLY A C 1
ATOM 884 O O . GLY A 1 115 ? -8.263 19.692 10.098 1.00 64.94 115 GLY A O 1
ATOM 885 N N . ASN A 1 116 ? -6.780 19.440 11.750 1.00 57.59 116 ASN A N 1
ATOM 886 C CA . ASN A 1 116 ? -7.664 20.032 12.754 1.00 57.59 116 ASN A CA 1
ATOM 887 C C . ASN A 1 116 ? -7.511 21.554 12.641 1.00 57.59 116 ASN A C 1
ATOM 889 O O . ASN A 1 116 ? -6.518 22.101 13.120 1.00 57.59 116 ASN A O 1
ATOM 893 N N . LYS A 1 117 ? -8.434 22.202 11.924 1.00 48.62 117 LYS A N 1
ATOM 894 C CA . LYS A 1 117 ? -8.647 23.650 12.019 1.00 48.62 117 LYS A CA 1
ATOM 895 C C . LYS A 1 117 ? -9.520 23.963 13.223 1.00 48.62 117 LYS A C 1
ATOM 897 O O . LYS A 1 117 ? -10.474 23.185 13.446 1.00 48.62 117 LYS A O 1
#

Foldseek 3Di:
DDDDDDDDPDDDDDDDPPPVPPVVVVVVVCVVVVVVPDDDDDDDDDDFQFCDWPDWWDDWPLVVLSNDDDPLAADADPVNDIDFDADDPTHTDTDTHRPDDDDDDDDDHYYDDPDDD

Secondary structure (DSSP, 8-state):
----------------------HHHHHHHHHHHHHTT--------------EEEEEESEEESGGGGGSPP-SS--S-GGGS-EEE-BTTBPPEEEEE-SS---S-------------

Sequence (117 aa):
MKKLFTIYLMGLLATASAQDYDASKISAELSKNAIAVIRNEEMVRRFVTPTRILWKNGDVKNEDKLLKQGNGQAEISSDIICSMENKGASQSAILLDFGKEIHGGLQLITGIYKGNK

pLDDT: mean 75.97, std 20.87, range [35.25, 98.38]

Radius of gyration: 35.06 Å; chains: 1; bounding box: 92×64×69 Å